Protein AF-A0A9J5Y011-F1 (afdb_monomer)

pLDDT: mean 78.35, std 15.6, range [37.81, 95.06]

InterPro domains:
  IPR026057 Trichome birefringence-like, C-terminal domain [PF13839] (8-69)
  IPR029962 Trichome birefringence-like family [PTHR32285] (12-69)

Radius of gyration: 16.52 Å; Cα contacts (8 Å, |Δi|>4): 32; chains: 1; bounding box: 37×37×36 Å

Sequence (70 aa):
MLPELEERSYPLKMKIVEEVIKERQLPVVLLNVTQSINFRKDDHPSVYEKIGRRVKQDCGHWCLPGVPDE

Mean predicted aligned error: 9.33 Å

Solvent-accessible surface area (backbone atoms only — not comparable to full-atom values): 4833 Å² total; per-residue (Å²): 142,72,84,80,70,68,80,66,71,76,52,70,69,57,54,52,51,53,54,57,52,72,70,45,93,62,96,71,85,84,84,83,50,68,66,66,54,70,73,51,71,81,39,34,40,30,73,70,57,97,62,82,100,58,92,54,70,39,84,84,58,55,34,84,94,48,79,77,84,130

Foldseek 3Di:
DPPPVPPPPPDPVVVVVVVVQVPDPDNDDDPPCVVVVVVPQVQFCQQVPPDDDDNHTGSPDGDPVDDDDD

Organism: Solanum commersonii (NCBI:txid4109)

Secondary structure (DSSP, 8-state):
--GGGTTS---HHHHHHHHHHHT-SS-------HHHHHH-GGGS-BT--SSTT----B-SS--TT-S---

Structure (mmCIF, N/CA/C/O backbone):
data_AF-A0A9J5Y011-F1
#
_entry.id   AF-A0A9J5Y011-F1
#
loop_
_atom_site.group_PDB
_atom_site.id
_atom_site.type_symbol
_atom_site.label_atom_id
_atom_site.label_alt_id
_atom_site.label_comp_id
_atom_site.label_asym_id
_atom_site.label_entity_id
_atom_site.label_seq_id
_atom_site.pdbx_PDB_ins_code
_atom_site.Cartn_x
_atom_site.Cartn_y
_atom_site.Cartn_z
_atom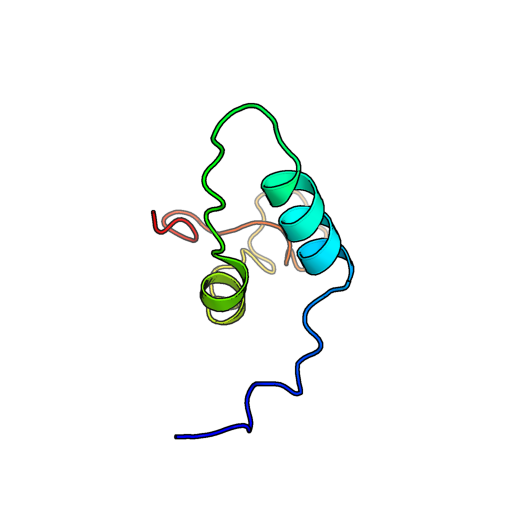_site.occupancy
_atom_site.B_iso_or_equiv
_atom_site.auth_seq_id
_atom_site.auth_comp_id
_atom_site.auth_asym_id
_atom_site.auth_atom_id
_atom_site.pdbx_PDB_model_num
ATOM 1 N N . MET A 1 1 ? 6.247 -22.819 10.732 1.00 37.81 1 MET A N 1
ATOM 2 C CA . MET A 1 1 ? 6.570 -22.326 9.375 1.00 37.81 1 MET A CA 1
ATOM 3 C C . MET A 1 1 ? 6.639 -20.808 9.454 1.00 37.81 1 MET A C 1
ATOM 5 O O . MET A 1 1 ? 5.621 -20.150 9.353 1.00 37.81 1 MET A O 1
ATOM 9 N N . LEU A 1 2 ? 7.679 -20.358 10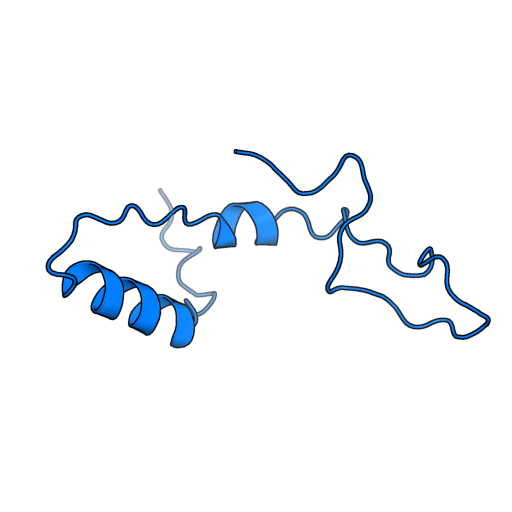.153 1.00 45.56 2 LEU A N 1
ATOM 10 C CA . LEU A 1 2 ? 8.802 -19.511 9.712 1.00 45.56 2 LEU A CA 1
ATOM 11 C C . LEU A 1 2 ? 8.589 -18.056 10.176 1.00 45.56 2 LEU A C 1
ATOM 13 O O . LEU A 1 2 ? 8.094 -17.229 9.418 1.00 45.56 2 LEU A O 1
ATOM 17 N N . PRO A 1 3 ? 8.967 -17.772 11.441 1.00 45.91 3 PRO A N 1
ATOM 18 C CA . PRO A 1 3 ? 8.937 -16.450 12.083 1.00 45.91 3 PRO A CA 1
ATOM 19 C C . PRO A 1 3 ? 9.919 -15.419 11.486 1.00 45.91 3 PRO A C 1
ATOM 21 O O . PRO A 1 3 ? 10.070 -14.329 12.023 1.00 45.91 3 PRO A O 1
ATOM 24 N N . GLU A 1 4 ? 10.618 -15.742 10.394 1.00 45.91 4 GLU A N 1
ATOM 25 C CA . GLU A 1 4 ? 11.731 -14.944 9.848 1.00 45.91 4 GLU A CA 1
ATOM 26 C C . GLU A 1 4 ? 11.284 -13.766 8.959 1.00 45.91 4 GLU A C 1
ATOM 28 O O . GLU A 1 4 ? 12.115 -12.989 8.495 1.00 45.91 4 GLU A O 1
ATOM 33 N N . LEU A 1 5 ? 9.979 -13.591 8.720 1.00 52.38 5 LEU A N 1
ATOM 34 C CA . LEU A 1 5 ? 9.438 -12.463 7.942 1.00 52.38 5 LEU A CA 1
ATOM 35 C C . LEU A 1 5 ? 8.986 -11.271 8.805 1.00 52.38 5 LEU A C 1
ATOM 37 O O . LEU A 1 5 ? 8.639 -10.221 8.263 1.00 52.38 5 LEU A O 1
ATOM 41 N N . GLU A 1 6 ? 9.012 -11.401 10.134 1.00 49.12 6 GLU A N 1
ATOM 42 C CA . GLU A 1 6 ? 8.518 -10.380 11.071 1.00 49.12 6 GLU A CA 1
ATOM 43 C C . GLU A 1 6 ? 9.519 -9.227 11.307 1.00 49.12 6 GLU A C 1
ATOM 45 O O . GLU A 1 6 ? 9.156 -8.173 11.827 1.00 49.12 6 GLU A O 1
ATOM 50 N N . GLU A 1 7 ? 10.766 -9.359 10.840 1.00 47.50 7 GLU A N 1
ATOM 51 C CA . GLU A 1 7 ? 11.808 -8.337 11.026 1.00 47.50 7 GLU A CA 1
ATOM 52 C C . GLU A 1 7 ? 11.838 -7.241 9.946 1.00 47.50 7 GLU A C 1
ATOM 54 O O . GLU A 1 7 ? 12.657 -6.321 9.998 1.00 47.50 7 GLU A O 1
ATOM 59 N N . ARG A 1 8 ? 10.907 -7.251 8.982 1.00 59.00 8 ARG A N 1
ATOM 60 C CA . ARG A 1 8 ? 10.655 -6.065 8.150 1.00 59.00 8 ARG A CA 1
ATOM 61 C C . ARG A 1 8 ? 9.568 -5.232 8.821 1.00 59.00 8 ARG A C 1
ATOM 63 O O . ARG A 1 8 ? 8.399 -5.358 8.481 1.00 59.00 8 ARG A O 1
ATOM 70 N N . SER A 1 9 ? 9.988 -4.410 9.789 1.00 69.38 9 SER A N 1
ATOM 71 C CA . SER A 1 9 ? 9.161 -3.492 10.593 1.00 69.38 9 SER A CA 1
ATOM 72 C C . SER A 1 9 ? 7.867 -3.074 9.886 1.00 69.38 9 SER A C 1
ATOM 74 O O . SER A 1 9 ? 7.888 -2.266 8.952 1.00 69.38 9 SER A O 1
ATOM 76 N N . TYR A 1 10 ? 6.740 -3.654 10.315 1.00 79.94 10 TYR A N 1
ATOM 77 C CA . TYR A 1 10 ? 5.425 -3.260 9.824 1.00 79.94 10 TYR A CA 1
ATOM 78 C C . TYR A 1 10 ? 5.234 -1.766 10.115 1.00 79.94 10 TYR A C 1
ATOM 80 O O . TYR A 1 10 ? 5.270 -1.382 11.293 1.00 79.94 10 TYR A O 1
ATOM 88 N N . PRO A 1 11 ? 5.088 -0.903 9.087 1.00 86.25 11 PRO A N 1
ATOM 89 C CA . PRO A 1 11 ? 5.184 0.533 9.287 1.00 86.25 11 PRO A CA 1
ATOM 90 C C . PRO A 1 11 ? 4.173 1.018 10.321 1.00 86.25 11 PRO A C 1
ATOM 92 O O . PRO A 1 11 ? 3.004 0.641 10.272 1.00 86.25 11 PRO A O 1
ATOM 95 N N . LEU A 1 12 ? 4.589 1.927 11.207 1.00 90.81 12 LEU A N 1
ATOM 96 C CA . LEU A 1 12 ? 3.692 2.534 12.200 1.00 90.81 12 LEU A CA 1
ATOM 97 C C . LEU A 1 12 ? 2.420 3.101 11.551 1.00 90.81 12 LEU A C 1
ATOM 99 O O . LEU A 1 12 ? 1.328 2.977 12.091 1.00 90.81 12 LEU A O 1
ATOM 103 N N . LYS A 1 13 ? 2.560 3.658 10.343 1.00 90.25 13 LYS A N 1
ATOM 104 C CA . LYS A 1 13 ? 1.446 4.180 9.546 1.00 90.25 13 LYS A CA 1
ATOM 105 C C . LYS A 1 13 ? 0.391 3.116 9.228 1.00 90.25 13 LYS A C 1
ATOM 107 O O . LYS A 1 13 ? -0.790 3.432 9.257 1.00 90.25 13 LYS A O 1
ATOM 112 N N . MET A 1 14 ? 0.797 1.874 8.965 1.00 91.62 14 MET A N 1
ATOM 113 C CA . MET A 1 14 ? -0.142 0.782 8.700 1.00 91.62 14 MET A CA 1
ATOM 114 C C . MET A 1 14 ? -0.903 0.370 9.965 1.00 91.62 14 MET A C 1
ATOM 116 O O . MET A 1 14 ? -2.107 0.148 9.897 1.00 91.62 14 MET A O 1
ATOM 120 N N . LYS A 1 15 ? -0.236 0.365 11.129 1.00 91.88 15 LYS A N 1
ATOM 121 C CA . LYS A 1 15 ? -0.886 0.107 12.428 1.00 91.88 15 LYS A CA 1
ATOM 122 C C . LYS A 1 15 ? -1.975 1.140 12.730 1.00 91.88 15 LYS A C 1
ATOM 124 O O . LYS A 1 15 ? -3.091 0.768 13.067 1.00 91.88 15 LYS A O 1
ATOM 129 N N . ILE A 1 16 ? -1.673 2.421 12.507 1.00 94.56 16 ILE A N 1
ATOM 130 C CA . ILE A 1 16 ? -2.637 3.518 12.687 1.00 94.56 16 ILE A CA 1
ATOM 131 C C . ILE A 1 16 ? -3.852 3.333 11.768 1.00 94.56 16 ILE A C 1
ATOM 133 O O . ILE A 1 16 ? -4.984 3.512 12.203 1.00 94.56 16 ILE A O 1
ATOM 137 N N . VAL A 1 17 ? -3.644 2.960 10.500 1.00 94.06 17 VAL A N 1
ATOM 138 C CA . VAL A 1 17 ? -4.754 2.717 9.560 1.00 94.06 17 VAL A CA 1
ATOM 139 C C . VAL A 1 17 ? -5.657 1.584 10.053 1.00 94.06 17 VAL A C 1
ATOM 141 O O . VAL A 1 17 ? -6.876 1.732 10.032 1.00 94.06 17 VAL A O 1
ATOM 144 N N . GLU A 1 18 ? -5.084 0.481 10.532 1.00 92.88 18 GLU A N 1
ATOM 145 C CA . GLU A 1 18 ? -5.856 -0.640 11.076 1.00 92.88 18 GLU A CA 1
ATOM 146 C C . GLU A 1 18 ? -6.651 -0.270 12.331 1.00 92.88 18 GLU A C 1
ATOM 148 O O . GLU A 1 18 ? -7.815 -0.651 12.442 1.00 92.88 18 GLU A O 1
ATOM 153 N N . GLU A 1 19 ? -6.047 0.461 13.270 1.00 94.00 19 GLU A N 1
ATOM 154 C CA . GLU A 1 19 ? -6.714 0.943 14.489 1.00 94.00 19 GLU A CA 1
ATOM 155 C C . GLU A 1 19 ? -7.902 1.838 14.138 1.00 94.00 19 GLU A C 1
ATOM 157 O O . GLU A 1 19 ? -9.034 1.597 14.551 1.00 94.00 19 GLU A O 1
ATOM 162 N N . VAL A 1 20 ? -7.662 2.811 13.264 1.00 94.56 20 VAL A N 1
ATOM 163 C CA . VAL A 1 20 ? -8.674 3.767 12.830 1.00 94.56 20 VAL A CA 1
ATOM 164 C C . VAL A 1 20 ? -9.825 3.084 12.085 1.00 94.56 20 VAL A C 1
ATOM 166 O O . VAL A 1 20 ? -10.969 3.510 12.232 1.00 94.56 20 VAL A O 1
ATOM 169 N N . ILE A 1 21 ? -9.550 2.041 11.291 1.00 95.06 21 ILE A N 1
ATOM 170 C CA . ILE A 1 21 ? -10.584 1.250 10.604 1.00 95.06 21 ILE A CA 1
ATOM 171 C C . ILE A 1 21 ? -11.413 0.432 11.604 1.00 95.06 21 ILE A C 1
ATOM 173 O O . ILE A 1 21 ? -12.633 0.379 11.464 1.00 95.06 21 ILE A O 1
ATOM 177 N N . LYS A 1 22 ? -10.785 -0.148 12.636 1.00 90.88 22 LYS A N 1
ATOM 178 C CA . LYS A 1 22 ? -11.483 -0.890 13.702 1.00 90.88 22 LYS A CA 1
ATOM 179 C C . LYS A 1 22 ? -12.432 -0.006 14.515 1.00 90.88 22 LYS A C 1
ATOM 181 O O . LYS A 1 22 ? -13.462 -0.488 14.970 1.00 90.88 22 LYS A O 1
ATOM 186 N N . GLU A 1 23 ? -12.104 1.273 14.679 1.00 93.38 23 GLU A N 1
ATOM 187 C CA . GLU A 1 23 ? -12.909 2.242 15.437 1.00 93.38 23 GLU A CA 1
ATOM 188 C C . GLU A 1 23 ? -14.045 2.889 14.621 1.00 93.38 23 GLU A C 1
ATOM 190 O O . GLU A 1 23 ? -14.796 3.721 15.140 1.00 93.38 23 GLU A O 1
ATOM 195 N N . ARG A 1 24 ? -14.203 2.552 13.332 1.00 92.12 24 ARG A N 1
ATOM 196 C CA . ARG A 1 24 ? -15.265 3.139 12.501 1.00 92.12 24 ARG A CA 1
ATOM 197 C C . ARG A 1 24 ? -16.638 2.583 12.878 1.00 92.12 24 ARG A C 1
ATOM 199 O O . ARG A 1 24 ? -16.831 1.383 13.017 1.00 92.12 24 ARG A O 1
ATOM 206 N N . GLN A 1 25 ? -17.628 3.475 12.942 1.00 90.94 25 GLN A N 1
ATOM 207 C CA . GLN A 1 25 ? -19.038 3.107 13.122 1.00 90.94 25 GLN A CA 1
ATOM 208 C C . GLN A 1 25 ? -19.644 2.452 11.866 1.00 90.94 25 GLN A C 1
ATOM 210 O O . GLN A 1 25 ? -20.592 1.677 11.967 1.00 90.94 25 GLN A O 1
ATOM 215 N N . LEU A 1 26 ? -19.105 2.767 10.684 1.00 94.00 26 LEU A N 1
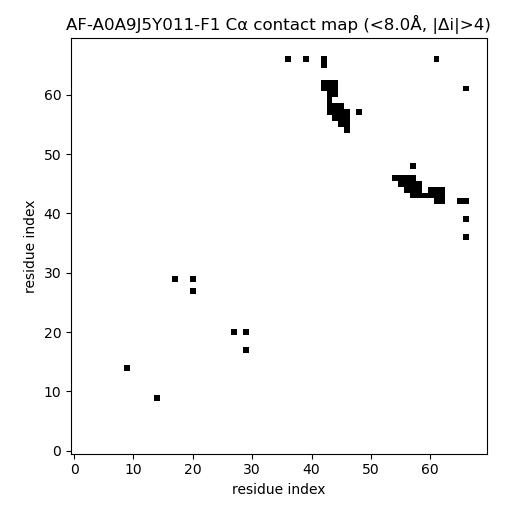ATOM 216 C CA . LEU A 1 26 ? -19.502 2.158 9.415 1.00 94.00 26 LEU A CA 1
ATOM 217 C C . LEU A 1 26 ? -18.570 0.985 9.080 1.00 94.00 26 LEU A C 1
ATOM 219 O O . LEU A 1 26 ? -17.357 1.123 9.256 1.00 94.00 26 LEU A O 1
ATOM 223 N N . PRO A 1 27 ? -19.097 -0.136 8.555 1.00 89.88 27 PRO A N 1
ATOM 224 C CA . PRO A 1 27 ? -18.273 -1.269 8.157 1.00 89.88 27 PRO A CA 1
ATOM 225 C C . PRO A 1 27 ? -17.396 -0.891 6.957 1.00 89.88 27 PRO A C 1
ATOM 227 O O . PRO A 1 27 ? -17.898 -0.538 5.890 1.00 89.88 27 PRO A O 1
ATOM 230 N N . VAL A 1 28 ? -16.079 -0.981 7.137 1.00 92.81 28 VAL A N 1
ATOM 231 C CA . VAL A 1 28 ? -15.069 -0.751 6.096 1.00 92.81 28 VAL A CA 1
ATOM 232 C C . VAL A 1 28 ? -14.170 -1.981 6.018 1.00 92.81 28 VAL A C 1
ATOM 234 O O . VAL A 1 28 ? -13.710 -2.480 7.043 1.00 92.81 28 VAL A O 1
ATOM 237 N N . VAL A 1 29 ? -13.904 -2.461 4.803 1.00 91.81 29 VAL A N 1
ATOM 238 C CA . VAL A 1 29 ? -12.967 -3.564 4.553 1.00 91.81 29 VAL A CA 1
ATOM 239 C C . VAL A 1 29 ? -11.625 -2.980 4.125 1.00 91.81 29 VAL A C 1
ATOM 241 O O . VAL A 1 29 ? -11.554 -2.208 3.171 1.00 91.81 29 VAL A O 1
ATOM 244 N N . LEU A 1 30 ? -10.555 -3.343 4.835 1.00 91.94 30 LEU A N 1
ATOM 245 C CA . LEU A 1 30 ? -9.192 -2.977 4.461 1.00 91.94 30 LEU A CA 1
ATOM 246 C C . LEU A 1 30 ? -8.631 -4.003 3.470 1.00 91.94 30 LEU A C 1
ATOM 248 O O . LEU A 1 30 ? -8.346 -5.138 3.851 1.00 91.94 30 LEU A O 1
ATOM 252 N N . LEU A 1 31 ? -8.402 -3.583 2.227 1.00 92.56 31 LEU A N 1
ATOM 253 C CA . LEU A 1 31 ? -7.628 -4.355 1.257 1.00 92.56 31 LEU A CA 1
ATOM 254 C C . LEU A 1 31 ? -6.124 -4.123 1.498 1.00 92.56 31 LEU A C 1
ATOM 256 O O . LEU A 1 31 ? -5.541 -3.147 1.025 1.00 92.56 31 LEU A O 1
ATOM 260 N N . ASN A 1 32 ? -5.490 -4.998 2.283 1.00 90.56 32 ASN A N 1
ATOM 261 C CA . ASN A 1 32 ? -4.066 -4.887 2.616 1.00 90.56 32 ASN A CA 1
ATOM 262 C C . ASN A 1 32 ? -3.177 -5.577 1.566 1.00 90.56 32 ASN A C 1
ATOM 264 O O . ASN A 1 32 ? -2.767 -6.724 1.728 1.00 90.56 32 ASN A O 1
ATOM 268 N N . VAL A 1 33 ? -2.841 -4.848 0.503 1.00 88.88 33 VAL A N 1
ATOM 269 C CA . VAL A 1 33 ? -1.939 -5.308 -0.572 1.00 88.88 33 VAL A CA 1
ATOM 270 C C . VAL A 1 33 ? -0.465 -4.958 -0.329 1.00 88.88 33 VAL A C 1
ATOM 272 O O . VAL A 1 33 ? 0.382 -5.210 -1.184 1.00 88.88 33 VAL A O 1
ATOM 275 N N . THR A 1 34 ? -0.112 -4.397 0.836 1.00 86.81 34 THR A N 1
ATOM 276 C CA . THR A 1 34 ? 1.246 -3.899 1.122 1.00 86.81 34 THR A CA 1
ATOM 277 C C . THR A 1 34 ? 2.315 -4.977 0.956 1.00 86.81 34 THR A C 1
ATOM 279 O O . THR A 1 34 ? 3.378 -4.709 0.401 1.00 86.81 34 THR A O 1
ATOM 282 N N . GLN A 1 35 ? 2.049 -6.203 1.414 1.00 85.06 35 GLN A N 1
ATOM 283 C CA . GLN A 1 35 ? 3.001 -7.306 1.257 1.00 85.06 35 GLN A CA 1
ATOM 284 C C . GLN A 1 35 ? 3.128 -7.737 -0.206 1.00 85.06 35 GLN A C 1
ATOM 286 O O . GLN A 1 35 ? 4.246 -7.827 -0.704 1.00 85.06 35 GLN A O 1
ATOM 291 N N . SER A 1 36 ? 2.008 -7.922 -0.909 1.00 84.94 36 SER A N 1
ATOM 292 C CA . SER A 1 36 ? 1.991 -8.326 -2.320 1.00 84.94 36 SER A CA 1
ATOM 293 C C . SER A 1 36 ? 2.734 -7.330 -3.215 1.00 84.94 36 SER A C 1
ATOM 295 O O . SER A 1 36 ? 3.587 -7.727 -4.005 1.00 84.94 36 SER A O 1
ATOM 297 N N . ILE A 1 37 ? 2.495 -6.028 -3.031 1.00 86.69 37 ILE A N 1
ATOM 298 C CA . ILE A 1 37 ? 3.176 -4.961 -3.780 1.00 86.69 37 ILE A CA 1
ATOM 299 C C . ILE A 1 37 ? 4.678 -4.928 -3.466 1.00 86.69 37 ILE A C 1
ATOM 301 O O . ILE A 1 37 ? 5.495 -4.739 -4.364 1.00 86.69 37 ILE A O 1
ATOM 305 N N . ASN A 1 38 ? 5.080 -5.176 -2.214 1.00 84.62 38 ASN A N 1
ATOM 306 C CA . ASN A 1 38 ? 6.499 -5.203 -1.835 1.00 84.62 38 ASN A CA 1
ATOM 307 C C . ASN A 1 38 ? 7.313 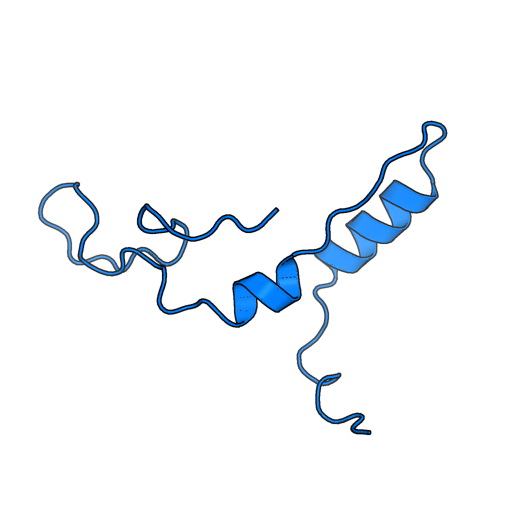-6.292 -2.555 1.00 84.62 38 ASN A C 1
ATOM 309 O O . ASN A 1 38 ? 8.544 -6.175 -2.621 1.00 84.62 38 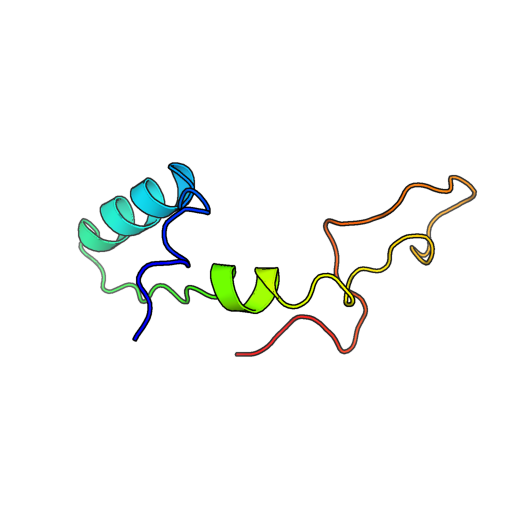ASN A O 1
ATOM 313 N N . PHE A 1 39 ? 6.659 -7.337 -3.070 1.00 85.00 39 PHE A N 1
ATOM 314 C CA . PHE A 1 39 ? 7.299 -8.362 -3.894 1.00 85.00 39 PHE A CA 1
ATOM 315 C C . PHE A 1 39 ? 7.431 -7.955 -5.371 1.00 85.00 39 PHE A C 1
ATOM 317 O O . PHE A 1 39 ? 8.323 -8.472 -6.037 1.00 85.00 39 PHE A O 1
ATOM 324 N N . ARG A 1 40 ? 6.632 -6.997 -5.866 1.00 87.56 40 ARG A N 1
ATOM 325 C CA . ARG A 1 40 ? 6.584 -6.566 -7.278 1.00 87.56 40 ARG A CA 1
ATOM 326 C C . ARG A 1 40 ? 7.359 -5.278 -7.565 1.00 87.56 40 ARG A C 1
ATOM 328 O O . ARG A 1 40 ? 6.843 -4.321 -8.130 1.00 87.56 40 ARG A O 1
ATOM 335 N N . LYS A 1 41 ? 8.621 -5.222 -7.136 1.00 83.56 41 LYS A N 1
ATOM 336 C CA . LYS A 1 41 ? 9.496 -4.044 -7.347 1.00 83.56 41 LYS A CA 1
ATOM 337 C C . LYS A 1 41 ? 9.927 -3.850 -8.804 1.00 83.56 41 LYS A C 1
ATOM 339 O O . LYS A 1 41 ? 10.453 -2.803 -9.163 1.00 83.56 41 LYS A O 1
ATOM 344 N N . ASP A 1 42 ? 9.791 -4.892 -9.604 1.00 84.88 42 ASP A N 1
ATOM 345 C CA . ASP A 1 42 ? 10.116 -4.961 -11.025 1.00 84.88 42 ASP A CA 1
ATOM 346 C C . ASP A 1 42 ? 9.102 -4.229 -11.907 1.00 84.88 42 ASP A C 1
ATOM 348 O O . ASP A 1 42 ? 9.429 -3.827 -13.019 1.00 84.88 42 ASP A O 1
ATOM 352 N N . ASP A 1 43 ? 7.903 -3.995 -11.386 1.00 85.19 43 ASP A N 1
ATOM 353 C CA . ASP A 1 43 ? 6.793 -3.398 -12.123 1.00 85.19 43 ASP A CA 1
ATOM 354 C C . ASP A 1 43 ? 6.837 -1.855 -12.156 1.00 85.19 43 ASP A C 1
ATOM 356 O O . ASP A 1 43 ? 5.912 -1.173 -12.600 1.00 85.19 43 ASP A O 1
ATOM 360 N N . HIS A 1 44 ? 7.929 -1.268 -11.663 1.00 88.19 44 HIS A N 1
ATOM 361 C CA . HIS A 1 44 ? 8.156 0.171 -11.688 1.00 88.19 44 HIS A CA 1
ATOM 362 C C . HIS A 1 44 ? 8.678 0.649 -13.059 1.00 88.19 44 HIS A C 1
ATOM 364 O O . HIS A 1 44 ? 9.563 0.012 -13.638 1.00 88.19 44 HIS A O 1
ATOM 370 N N . PRO A 1 45 ? 8.247 1.831 -13.550 1.00 86.31 45 PRO A N 1
ATOM 371 C CA . PRO A 1 45 ? 8.762 2.435 -14.781 1.00 86.31 45 PRO A CA 1
ATOM 372 C C . PRO A 1 45 ? 10.262 2.705 -14.768 1.00 86.31 45 PRO A C 1
ATOM 374 O O . PRO A 1 45 ? 10.881 2.739 -15.831 1.00 86.31 45 PRO A O 1
ATOM 377 N N . SER A 1 46 ? 10.872 2.872 -13.590 1.00 84.62 46 SER A N 1
ATOM 378 C CA . SER A 1 46 ? 12.299 3.159 -13.454 1.00 84.62 46 SER A CA 1
ATOM 379 C C . SER A 1 46 ? 12.691 4.356 -14.331 1.00 84.62 46 SER A C 1
ATOM 381 O O . SER A 1 46 ? 12.210 5.461 -14.104 1.00 84.62 46 SER A O 1
ATOM 383 N N . VAL A 1 47 ? 13.548 4.161 -15.333 1.00 81.12 47 VAL A N 1
ATOM 384 C CA . VAL A 1 47 ? 14.012 5.208 -16.258 1.00 81.12 47 VAL A CA 1
ATOM 385 C C . VAL A 1 47 ? 13.115 5.401 -17.487 1.00 81.12 47 VAL A C 1
ATOM 387 O O . VAL A 1 47 ? 13.398 6.265 -18.312 1.00 81.12 47 VAL A O 1
ATOM 390 N N . TYR A 1 48 ? 12.059 4.598 -17.633 1.00 75.19 48 TYR A N 1
ATOM 391 C CA . TYR A 1 48 ? 11.166 4.596 -18.797 1.00 75.19 48 TYR A CA 1
ATOM 392 C C . TYR A 1 48 ? 9.934 5.506 -18.625 1.00 75.19 48 TYR A C 1
ATOM 394 O O . TYR A 1 48 ? 8.981 5.418 -19.401 1.00 75.19 48 TYR A O 1
ATOM 402 N N . GLU A 1 49 ? 9.948 6.406 -17.634 1.00 69.19 49 GLU A N 1
ATOM 403 C CA . GLU A 1 49 ? 8.915 7.430 -17.445 1.00 69.19 49 GLU A CA 1
ATOM 404 C C . GLU A 1 49 ? 8.839 8.365 -18.675 1.00 69.19 49 GLU A C 1
ATOM 406 O O . GLU A 1 49 ? 9.847 8.857 -19.187 1.00 69.19 49 GLU A O 1
ATOM 411 N N . LYS A 1 50 ? 7.624 8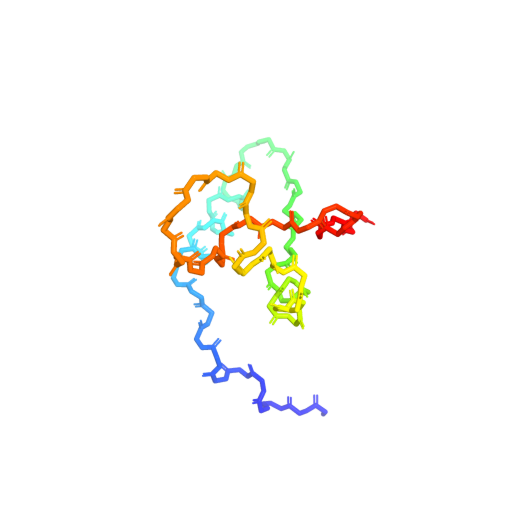.635 -19.175 1.00 66.31 50 LYS A N 1
ATOM 412 C CA . LYS A 1 50 ? 7.361 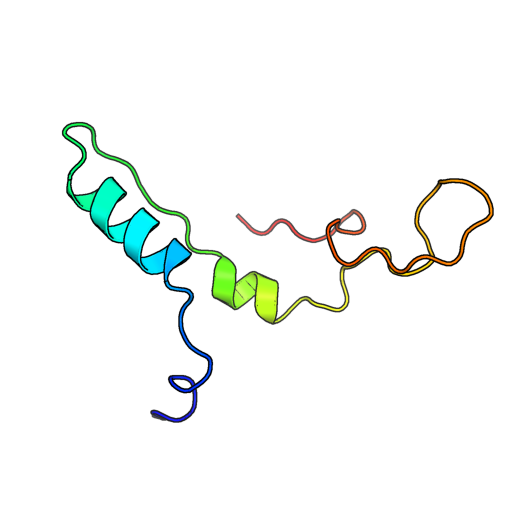9.376 -20.429 1.00 66.31 50 LYS A CA 1
ATOM 413 C C . LYS A 1 50 ? 7.607 10.898 -20.360 1.00 66.31 50 LYS A C 1
ATOM 415 O O . LYS A 1 50 ? 6.998 11.643 -21.128 1.00 66.31 50 LYS A O 1
ATOM 420 N N . ILE A 1 51 ? 8.487 11.402 -19.488 1.00 61.62 51 ILE A N 1
ATOM 421 C CA . ILE A 1 51 ? 8.703 12.849 -19.324 1.00 61.62 51 ILE A CA 1
ATOM 422 C C . ILE A 1 51 ? 10.196 13.208 -19.342 1.00 61.62 51 ILE A C 1
ATOM 424 O O . ILE A 1 51 ? 10.923 13.064 -18.370 1.00 61.62 51 ILE A O 1
ATOM 428 N N . GLY A 1 52 ? 10.625 13.754 -20.483 1.00 57.22 52 GLY A N 1
ATOM 429 C CA . GLY A 1 52 ? 11.655 14.792 -20.596 1.00 57.22 52 GLY A CA 1
ATOM 430 C C . GLY A 1 52 ? 12.948 14.655 -19.778 1.00 57.22 52 GLY A C 1
ATOM 431 O O . GLY A 1 52 ? 13.078 15.229 -18.703 1.00 57.22 52 GLY A O 1
ATOM 432 N N . ARG A 1 53 ? 13.982 14.085 -20.411 1.00 58.38 53 ARG A N 1
ATOM 433 C CA . ARG A 1 53 ? 15.420 14.434 -20.276 1.00 58.38 53 ARG A CA 1
ATOM 434 C C . ARG A 1 53 ? 16.085 14.395 -18.887 1.00 58.38 53 ARG A C 1
ATOM 436 O O . ARG A 1 53 ? 17.260 14.749 -18.801 1.00 58.38 53 ARG A O 1
ATOM 443 N N . ARG A 1 54 ? 15.438 13.924 -17.820 1.00 59.75 54 ARG A N 1
ATOM 444 C CA . ARG A 1 54 ? 16.120 13.610 -16.553 1.00 59.75 54 ARG A CA 1
ATOM 445 C C . ARG A 1 54 ? 15.977 12.129 -16.248 1.00 59.75 54 ARG A C 1
ATOM 447 O O . ARG A 1 54 ? 14.872 11.640 -16.078 1.00 59.75 54 ARG A O 1
ATOM 454 N N . VAL A 1 55 ? 17.112 11.436 -16.159 1.00 63.16 55 VAL A N 1
ATOM 455 C CA . VAL A 1 55 ? 17.199 10.030 -15.740 1.00 63.16 55 VAL A CA 1
ATOM 456 C C . VAL A 1 55 ? 16.947 9.962 -14.230 1.00 63.16 55 VAL A C 1
ATOM 458 O O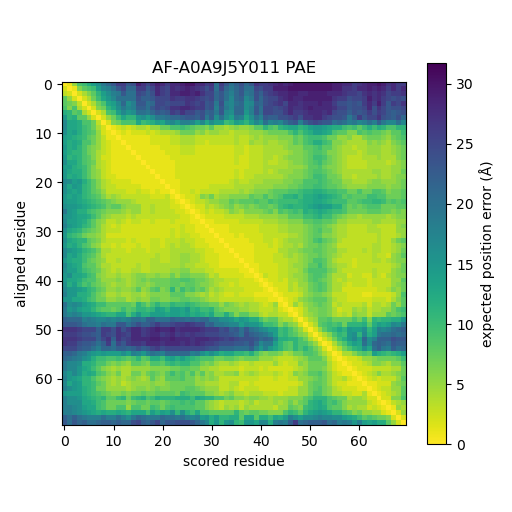 . VAL A 1 55 ? 17.868 9.798 -13.436 1.00 63.16 55 VAL A O 1
ATOM 461 N N . LYS A 1 56 ? 15.705 10.204 -13.809 1.00 72.75 56 LYS A N 1
ATOM 462 C CA . LYS A 1 56 ? 15.256 9.954 -12.442 1.00 72.75 56 LYS A CA 1
ATOM 463 C C . LYS A 1 56 ? 14.539 8.612 -12.454 1.00 72.75 56 LYS A C 1
ATOM 465 O O . LYS A 1 56 ? 13.689 8.393 -13.304 1.00 72.75 56 LYS A O 1
ATOM 470 N N . GLN A 1 57 ? 14.914 7.719 -11.544 1.00 79.31 57 GLN A N 1
ATOM 471 C CA . GLN A 1 57 ? 14.191 6.465 -11.374 1.00 79.31 57 GLN A CA 1
ATOM 472 C C . GLN A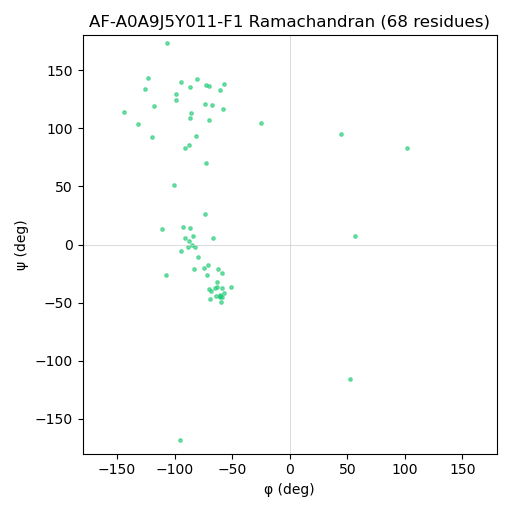 1 57 ? 12.864 6.747 -10.677 1.00 79.31 57 GLN A C 1
ATOM 474 O O . GLN A 1 57 ? 12.840 7.287 -9.567 1.00 79.31 57 GLN A O 1
ATOM 479 N N . ASP A 1 58 ? 11.777 6.393 -11.346 1.00 80.56 58 ASP A N 1
ATOM 480 C CA . ASP A 1 58 ? 10.446 6.386 -10.772 1.00 80.56 58 ASP A CA 1
ATOM 481 C C . ASP A 1 58 ? 10.190 5.050 -10.066 1.00 80.56 58 ASP A C 1
ATOM 483 O O . ASP A 1 58 ? 10.065 4.007 -10.708 1.00 80.56 58 ASP A O 1
ATOM 487 N N . CYS A 1 59 ? 10.145 5.106 -8.734 1.00 84.50 59 CYS A N 1
ATOM 488 C CA . CYS A 1 59 ? 9.791 3.989 -7.855 1.00 84.50 59 CYS A CA 1
ATOM 489 C C . CYS A 1 59 ? 8.428 4.213 -7.170 1.00 84.50 59 CYS A C 1
ATOM 491 O O . CYS A 1 59 ? 8.139 3.582 -6.156 1.00 84.50 59 CYS A O 1
ATOM 493 N N . GLY A 1 60 ? 7.644 5.192 -7.634 1.00 82.69 60 GLY A N 1
ATOM 494 C CA . GLY A 1 60 ? 6.344 5.549 -7.062 1.00 82.69 60 GLY A CA 1
ATOM 495 C C . GLY A 1 60 ? 5.165 5.133 -7.936 1.00 82.69 60 GLY A C 1
ATOM 496 O O . GLY A 1 60 ? 4.079 4.904 -7.407 1.00 82.69 60 GLY A O 1
ATOM 497 N N . HIS A 1 61 ? 5.375 5.016 -9.248 1.00 85.12 61 HIS A N 1
ATOM 498 C CA . HIS A 1 61 ? 4.352 4.586 -10.200 1.00 85.12 61 HIS A CA 1
ATOM 499 C C . HIS A 1 61 ? 4.599 3.166 -10.706 1.00 85.12 61 HIS A C 1
ATOM 501 O O . HIS A 1 61 ? 5.637 2.564 -10.433 1.00 85.12 61 HIS A O 1
ATOM 507 N N . TRP A 1 62 ? 3.641 2.646 -11.468 1.00 87.25 62 TRP A N 1
ATOM 508 C CA . TRP A 1 62 ? 3.669 1.299 -12.025 1.00 87.25 62 TRP A CA 1
ATOM 509 C C . TRP A 1 62 ? 3.536 1.340 -13.548 1.00 87.25 62 TRP A C 1
ATOM 511 O O . TRP A 1 62 ? 2.822 2.186 -14.095 1.00 87.25 62 TRP A O 1
ATOM 521 N N . CYS A 1 63 ? 4.238 0.445 -14.236 1.00 85.50 63 CYS A N 1
ATOM 522 C CA . CYS A 1 63 ? 4.069 0.212 -15.666 1.00 85.50 63 CYS A CA 1
ATOM 523 C C . CYS A 1 63 ? 2.725 -0.461 -15.918 1.00 85.50 63 CYS A C 1
ATOM 525 O O . CYS A 1 63 ? 2.418 -1.423 -15.242 1.00 85.50 63 CYS A O 1
ATOM 527 N N . LEU A 1 64 ? 1.957 -0.048 -16.931 1.00 87.19 64 LEU A N 1
ATOM 528 C CA . LEU A 1 64 ? 0.783 -0.816 -17.365 1.00 87.19 64 LEU A CA 1
ATOM 529 C C . LEU A 1 64 ? 1.206 -1.892 -18.382 1.00 87.19 64 LEU A C 1
ATOM 531 O O . LEU A 1 64 ? 1.971 -1.567 -19.297 1.00 87.19 64 LEU A O 1
ATOM 535 N N . PRO A 1 65 ? 0.707 -3.141 -18.273 1.00 80.31 65 PRO A N 1
ATOM 536 C CA . PRO A 1 65 ? -0.476 -3.570 -17.502 1.00 80.31 65 PRO A CA 1
ATOM 537 C C . PRO A 1 65 ? -0.300 -3.924 -15.998 1.00 80.31 65 PRO A C 1
ATOM 539 O O . PRO A 1 65 ? -1.219 -4.503 -15.432 1.00 80.31 65 PRO A O 1
ATOM 542 N N . GLY A 1 66 ? 0.803 -3.594 -15.328 1.00 69.00 66 GLY A N 1
ATOM 543 C CA . GLY A 1 66 ? 1.024 -3.801 -13.882 1.00 69.00 66 GLY A CA 1
ATOM 544 C C . GLY A 1 66 ? 0.711 -2.585 -12.981 1.00 69.00 66 GLY A C 1
ATOM 545 O O . GLY A 1 66 ? 0.076 -1.635 -13.428 1.00 69.00 66 GLY A O 1
ATOM 546 N N . VAL A 1 67 ? 1.066 -2.504 -11.692 1.00 68.62 67 VAL A N 1
ATOM 547 C CA . VAL A 1 67 ? 0.557 -3.317 -10.569 1.00 68.62 67 VAL A CA 1
ATOM 548 C C . VAL A 1 67 ? -0.902 -2.910 -10.311 1.00 68.62 67 VAL A C 1
ATOM 550 O O . VAL A 1 67 ? -1.155 -1.848 -9.734 1.00 68.62 67 VAL A O 1
ATOM 553 N N . PRO A 1 68 ? -1.870 -3.757 -10.673 1.00 65.56 68 PRO A N 1
ATOM 554 C CA . PRO A 1 68 ? -3.079 -3.889 -9.861 1.00 65.56 68 PRO A CA 1
ATOM 555 C C . PRO A 1 68 ? -3.575 -5.341 -9.859 1.00 65.56 68 PRO A C 1
ATOM 557 O O . PRO A 1 68 ? -4.037 -5.826 -10.884 1.00 65.56 68 PRO A O 1
ATOM 560 N N . ASP A 1 69 ? -3.535 -6.004 -8.704 1.00 57.56 69 ASP A N 1
ATOM 561 C CA . ASP A 1 69 ? -4.275 -7.258 -8.517 1.00 57.56 69 ASP A CA 1
ATOM 562 C C . ASP A 1 69 ? -5.266 -7.060 -7.368 1.00 57.56 69 ASP A C 1
ATOM 564 O O . ASP A 1 69 ? -4.907 -7.178 -6.192 1.00 57.56 69 ASP A O 1
ATOM 568 N N . GLU A 1 70 ? -6.482 -6.659 -7.743 1.00 44.88 70 GLU A N 1
ATOM 569 C CA . GLU A 1 70 ? -7.708 -7.046 -7.028 1.00 44.88 70 GLU A CA 1
ATOM 570 C C . GLU A 1 70 ? -7.862 -8.577 -7.049 1.00 44.88 70 GLU A C 1
ATOM 572 O O . GLU A 1 70 ? -7.455 -9.198 -8.061 1.00 44.88 70 GLU A O 1
#